Protein AF-A0A7S1S0B8-F1 (afdb_monomer_lite)

pLDDT: mean 85.52, std 8.09, range [56.06, 95.12]

Foldseek 3Di:
DVVVVVVVVVVVVVVVVVVVVVLVVVLLVVLVVLLVVLVVLLVQLVVLLVVLCVLCVCVLVPPVPADPVSLVVSLVVSVVSLVSNVVSLVVSVVSLVVVLVVLVVRPDVSSVVSNVSSVVSVVSSVVSVVSSVVSVVSSD

Secondary structure (DSSP, 8-state):
-HHHHHHHHHHHHHHHHHHHHHHHHHHHHHHHHHHHHHHHHHHHHHHHHHHHHHHHHHHHTT-TTS-HHHHHHHHHHHHHHHHHHHHHHHHHHHHHHHHHHHHTT--SHHHHHHHHHHHHHHHHHHHHHHHHHHHHHHT-

Structure (mmCIF, N/CA/C/O backbone):
data_AF-A0A7S1S0B8-F1
#
_entry.id   AF-A0A7S1S0B8-F1
#
loop_
_atom_site.group_PDB
_atom_site.id
_atom_site.type_symbol
_atom_site.label_atom_id
_atom_site.label_alt_id
_atom_site.label_comp_id
_atom_site.label_asym_id
_atom_site.label_entity_id
_atom_site.label_seq_id
_atom_site.pdbx_PDB_ins_code
_atom_site.Cartn_x
_atom_site.Cartn_y
_atom_site.Cartn_z
_atom_site.occupancy
_atom_site.B_iso_or_equiv
_atom_site.auth_seq_id
_atom_site.auth_comp_id
_atom_site.auth_asym_id
_atom_site.auth_atom_id
_atom_site.pdbx_PDB_model_num
ATOM 1 N N . LEU A 1 1 ? -30.968 0.693 51.560 1.00 59.69 1 LEU A N 1
ATOM 2 C CA . LEU A 1 1 ? -29.626 0.926 50.982 1.00 59.69 1 LEU A CA 1
ATOM 3 C C . LEU A 1 1 ? -29.359 -0.005 49.792 1.00 59.69 1 LEU A C 1
ATOM 5 O O . LEU A 1 1 ? -29.154 0.524 48.711 1.00 59.69 1 LEU A O 1
ATOM 9 N N . GLY A 1 2 ? -29.554 -1.328 49.904 1.00 72.38 2 GLY A N 1
ATOM 10 C CA . GLY A 1 2 ? -29.311 -2.282 48.797 1.00 72.38 2 GLY A CA 1
ATOM 11 C C . GLY A 1 2 ? -29.986 -1.985 47.441 1.00 72.38 2 GLY A C 1
ATOM 12 O O . GLY A 1 2 ? -29.314 -1.986 46.421 1.00 72.38 2 GLY A O 1
ATOM 13 N N . LYS A 1 3 ? -31.275 -1.602 47.397 1.00 76.88 3 LYS A N 1
ATOM 14 C CA . LYS A 1 3 ? -31.950 -1.246 46.120 1.00 76.88 3 LYS A CA 1
ATOM 15 C C . LYS A 1 3 ? -31.317 -0.050 45.389 1.00 76.88 3 LYS A C 1
ATOM 17 O O . LYS A 1 3 ? -31.392 0.034 44.166 1.00 76.88 3 LYS A O 1
ATOM 22 N N . VAL A 1 4 ? -30.735 0.891 46.133 1.00 79.06 4 VAL A N 1
ATOM 23 C CA . VAL A 1 4 ? -30.062 2.067 45.561 1.00 79.06 4 VAL A CA 1
ATOM 24 C C . VAL A 1 4 ? -28.682 1.668 45.041 1.00 79.06 4 VAL A C 1
ATOM 26 O O . VAL A 1 4 ? -28.320 2.068 43.941 1.00 79.06 4 VAL A O 1
ATOM 29 N N . GLU A 1 5 ? -27.956 0.815 45.765 1.00 82.25 5 GLU A N 1
ATOM 30 C CA . GLU A 1 5 ? -26.671 0.252 45.326 1.00 82.25 5 GLU A CA 1
ATOM 31 C C . GLU A 1 5 ? -26.820 -0.629 44.075 1.00 82.25 5 GLU A C 1
ATOM 33 O O . GLU A 1 5 ? -26.011 -0.523 43.154 1.00 82.25 5 GLU A O 1
ATOM 38 N N . ASP A 1 6 ? -27.884 -1.430 43.984 1.00 82.88 6 ASP A N 1
ATOM 39 C CA . ASP A 1 6 ? -28.202 -2.231 42.795 1.00 82.88 6 ASP A CA 1
ATOM 40 C C . ASP A 1 6 ? -28.563 -1.350 41.591 1.00 82.88 6 ASP A C 1
ATOM 42 O O . ASP A 1 6 ? -28.118 -1.599 40.467 1.00 82.88 6 ASP A O 1
ATOM 46 N N . SER A 1 7 ? -29.317 -0.271 41.822 1.00 78.88 7 SER A N 1
ATOM 47 C CA . SER A 1 7 ? -29.644 0.713 40.785 1.00 78.88 7 SER A CA 1
ATOM 48 C C . SER A 1 7 ? -28.394 1.448 40.284 1.00 78.88 7 SER A C 1
ATOM 50 O O . SER A 1 7 ? -28.184 1.554 39.072 1.00 78.88 7 SER A O 1
ATOM 52 N N . ILE A 1 8 ? -27.506 1.867 41.194 1.00 86.62 8 ILE A N 1
ATOM 53 C CA . ILE A 1 8 ? -26.213 2.491 40.868 1.00 86.62 8 ILE A CA 1
ATOM 54 C C . ILE A 1 8 ? -25.335 1.521 40.071 1.00 86.62 8 ILE A C 1
ATOM 56 O O . ILE A 1 8 ? -24.836 1.888 39.008 1.00 86.62 8 ILE A O 1
ATOM 60 N N . ARG A 1 9 ? -25.220 0.261 40.509 1.00 89.38 9 ARG A N 1
ATOM 61 C CA . ARG A 1 9 ? -24.441 -0.781 39.824 1.00 89.38 9 ARG A CA 1
ATOM 62 C C . ARG A 1 9 ? -24.977 -1.072 38.422 1.00 89.38 9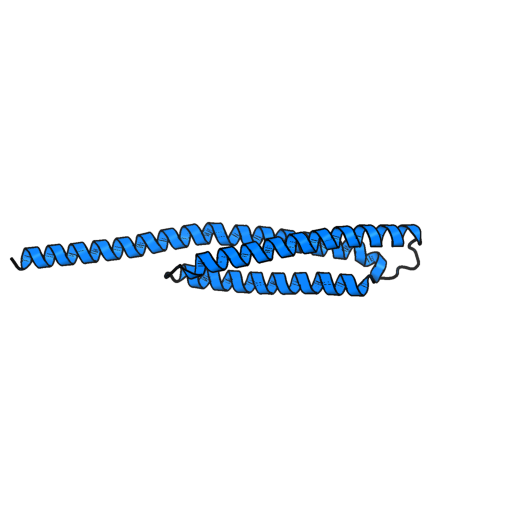 ARG A C 1
ATOM 64 O O . ARG A 1 9 ? -24.201 -1.180 37.475 1.00 89.38 9 ARG A O 1
ATOM 71 N N . SER A 1 10 ? -26.299 -1.175 38.269 1.00 86.88 10 SER A N 1
ATOM 72 C CA . SER A 1 10 ? -26.931 -1.385 36.960 1.00 86.88 10 SER A CA 1
ATOM 73 C C . SER A 1 10 ? -26.710 -0.198 36.016 1.00 86.88 10 SER A C 1
ATOM 75 O O . SER A 1 10 ? -26.473 -0.389 34.823 1.00 86.88 10 SER A O 1
ATOM 77 N N . SER A 1 11 ? -26.713 1.023 36.556 1.00 85.56 11 SER A N 1
ATOM 78 C CA . SER A 1 11 ? -26.455 2.248 35.800 1.00 85.56 11 SER A CA 1
ATOM 79 C C . SER A 1 11 ? -24.987 2.357 35.387 1.00 85.56 11 SER A C 1
ATOM 81 O O . SER A 1 11 ? -24.706 2.712 34.247 1.00 85.56 11 SER A O 1
ATOM 83 N N . GLN A 1 12 ? -24.048 1.982 36.261 1.00 89.31 12 GLN A N 1
ATOM 84 C CA . GLN A 1 12 ? -22.620 1.898 35.934 1.00 89.31 12 GLN A CA 1
ATOM 85 C C . GLN A 1 12 ? -22.342 0.877 34.838 1.00 89.31 12 GLN A C 1
ATOM 87 O O . GLN A 1 12 ? -21.680 1.212 33.862 1.00 89.31 12 GLN A O 1
ATOM 92 N N . LYS A 1 13 ? -22.933 -0.319 34.931 1.00 90.62 13 LYS A N 1
ATOM 93 C CA . LYS A 1 13 ? -22.801 -1.331 33.880 1.00 90.62 13 LYS A CA 1
ATOM 94 C C . LYS A 1 13 ? -23.310 -0.815 32.531 1.00 90.62 13 LYS A C 1
ATOM 96 O O . LYS A 1 13 ? -22.617 -0.933 31.531 1.00 90.62 13 LYS A O 1
ATOM 101 N N . ARG A 1 14 ? -24.476 -0.157 32.514 1.00 89.31 14 ARG A N 1
ATOM 102 C CA . ARG A 1 14 ? -25.012 0.479 31.299 1.00 89.31 14 ARG A CA 1
ATOM 103 C C . ARG A 1 14 ? -24.088 1.565 30.747 1.00 89.31 14 ARG A C 1
ATOM 105 O O . ARG A 1 14 ? -23.946 1.671 29.535 1.00 89.31 14 ARG A O 1
ATOM 112 N N . LEU A 1 15 ? -23.470 2.375 31.607 1.00 90.62 15 LEU A N 1
ATOM 113 C CA . LEU A 1 15 ? -22.509 3.395 31.176 1.00 90.62 15 LEU A CA 1
ATOM 114 C C . LEU A 1 15 ? -21.249 2.774 30.567 1.00 90.62 15 LEU A C 1
ATOM 116 O O . LEU A 1 15 ? -20.753 3.289 29.565 1.00 90.62 15 LEU A O 1
ATOM 120 N N . ASP A 1 16 ? -20.750 1.682 31.137 1.00 89.50 16 ASP A N 1
ATOM 121 C CA . ASP A 1 16 ? -19.591 0.967 30.602 1.00 89.50 16 ASP A CA 1
ATOM 122 C C . ASP A 1 16 ? -19.915 0.300 29.257 1.00 89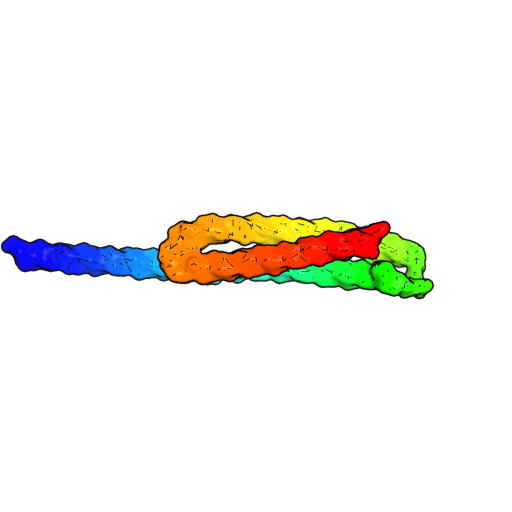.50 16 ASP A C 1
ATOM 124 O O . ASP A 1 16 ? -19.136 0.432 28.312 1.00 89.50 16 ASP A O 1
ATOM 128 N N . ASP A 1 17 ? -21.102 -0.297 29.122 1.00 88.19 17 ASP A N 1
ATOM 129 C CA . ASP A 1 17 ? -21.588 -0.862 27.859 1.00 88.19 17 ASP A CA 1
ATOM 130 C C . ASP A 1 17 ? -21.711 0.228 26.774 1.00 88.19 17 ASP A C 1
ATOM 132 O O . ASP A 1 17 ? -21.222 0.065 25.656 1.00 88.19 17 ASP A O 1
ATOM 136 N N . ILE A 1 18 ? -22.292 1.389 27.105 1.00 88.31 18 ILE A N 1
ATOM 137 C CA . ILE A 1 18 ? -22.410 2.524 26.171 1.00 88.31 18 ILE A CA 1
ATOM 138 C C . ILE A 1 18 ? -21.028 3.047 25.762 1.00 88.31 18 ILE A C 1
ATOM 140 O O . ILE A 1 18 ? -20.813 3.365 24.592 1.00 88.31 18 ILE A O 1
ATOM 144 N N . ARG A 1 19 ? -20.074 3.134 26.695 1.00 87.19 19 ARG A N 1
ATOM 145 C CA . ARG A 1 19 ? -18.696 3.549 26.387 1.00 87.19 19 ARG A CA 1
ATOM 146 C C . ARG A 1 19 ? -18.005 2.563 25.453 1.00 87.19 19 ARG A C 1
ATOM 148 O O . ARG A 1 19 ? -17.318 3.006 24.535 1.00 87.19 19 ARG A O 1
ATOM 155 N N . ALA A 1 20 ? -18.197 1.263 25.665 1.00 85.00 20 ALA A N 1
ATOM 156 C CA . ALA A 1 20 ? -17.646 0.226 24.800 1.00 85.00 20 ALA A CA 1
ATOM 157 C C . ALA A 1 20 ? -18.211 0.328 23.375 1.00 85.00 20 ALA A C 1
ATOM 159 O O . ALA A 1 20 ? -17.439 0.383 22.419 1.00 85.00 20 ALA A O 1
ATOM 160 N N . VAL A 1 21 ? -19.535 0.466 23.238 1.00 86.50 21 VAL A N 1
ATOM 161 C CA . VAL A 1 21 ? -20.195 0.636 21.933 1.00 86.50 21 VAL A CA 1
ATOM 162 C C . VAL A 1 21 ? -19.744 1.924 21.244 1.00 86.50 21 VAL A C 1
ATOM 164 O O . VAL A 1 21 ? -19.427 1.914 20.058 1.00 86.50 21 VAL A O 1
ATOM 167 N N . ASN A 1 22 ? -19.666 3.042 21.969 1.00 86.25 22 ASN A N 1
ATOM 168 C CA . ASN A 1 22 ? -19.238 4.313 21.383 1.00 86.25 22 ASN A CA 1
ATOM 169 C C . ASN A 1 22 ? -17.784 4.245 20.886 1.00 86.25 22 ASN A C 1
ATOM 171 O O . ASN A 1 22 ? -17.472 4.724 19.797 1.00 86.25 22 ASN A O 1
ATOM 175 N N . ARG A 1 23 ? -16.904 3.578 21.645 1.00 86.06 23 ARG A N 1
ATOM 176 C CA . ARG A 1 23 ? -15.528 3.321 21.215 1.00 86.06 23 ARG A CA 1
ATOM 177 C C . ARG A 1 23 ? -15.486 2.469 19.947 1.00 86.06 23 ARG A C 1
ATOM 179 O O . ARG A 1 23 ? -14.761 2.813 19.023 1.00 86.06 23 ARG A O 1
ATOM 186 N N . GLU A 1 24 ? -16.280 1.406 19.865 1.00 85.69 24 GLU A N 1
ATOM 187 C CA . GLU A 1 24 ? -16.357 0.569 18.663 1.00 85.69 24 GLU A CA 1
ATOM 188 C C . GLU A 1 24 ? -16.840 1.358 17.435 1.00 85.69 24 GLU A C 1
ATOM 190 O O . GLU A 1 24 ? -16.261 1.236 16.354 1.00 85.69 24 GLU A O 1
ATOM 195 N N . VAL A 1 25 ? -17.860 2.207 17.594 1.00 87.50 25 VAL A N 1
ATOM 196 C CA . VAL A 1 25 ? -18.372 3.062 16.512 1.00 87.50 25 VAL A CA 1
ATOM 197 C C . VAL A 1 25 ? -17.302 4.043 16.035 1.00 87.50 25 VAL A C 1
ATOM 199 O O . VAL A 1 25 ? -17.105 4.179 14.827 1.00 87.50 25 VAL A O 1
ATOM 202 N N . GLN A 1 26 ? -16.572 4.677 16.957 1.00 86.31 26 GLN A N 1
ATOM 203 C CA . GLN A 1 26 ? -15.451 5.556 16.614 1.00 86.31 26 GLN A CA 1
ATOM 204 C C . GLN A 1 26 ? -14.347 4.800 15.869 1.00 86.31 26 GLN A C 1
ATOM 206 O O . GLN A 1 26 ? -13.918 5.235 14.803 1.00 86.31 26 GLN A O 1
ATOM 211 N N . GLU A 1 27 ? -13.922 3.643 16.384 1.00 86.81 27 GLU A N 1
ATOM 212 C CA . GLU A 1 27 ? -12.897 2.805 15.750 1.00 86.81 27 GLU A CA 1
ATOM 213 C C . GLU A 1 27 ? -13.331 2.368 14.340 1.00 86.81 27 GLU A C 1
ATOM 215 O O . GLU A 1 27 ? -12.528 2.393 13.403 1.00 86.81 27 GLU A O 1
ATOM 220 N N . ARG A 1 28 ? -14.614 2.041 14.148 1.00 86.12 28 ARG A N 1
ATOM 221 C CA . ARG A 1 28 ? -15.183 1.687 12.841 1.00 86.12 28 ARG A CA 1
ATOM 222 C C . ARG A 1 28 ? -15.217 2.864 11.877 1.00 86.12 28 ARG A C 1
ATOM 224 O O . ARG A 1 28 ? -14.848 2.697 10.715 1.00 86.12 28 ARG A O 1
ATOM 231 N N . GLN A 1 29 ? -15.650 4.033 12.339 1.00 87.00 29 GLN A N 1
ATOM 232 C CA . GLN A 1 29 ? -15.703 5.235 11.513 1.00 87.00 29 GLN A CA 1
ATOM 233 C C . GLN A 1 29 ? -14.304 5.633 11.044 1.00 87.00 29 GLN A C 1
ATOM 235 O O . GLN A 1 29 ? -14.113 5.905 9.859 1.00 87.00 29 GLN A O 1
ATOM 240 N N . THR A 1 30 ? -13.317 5.571 11.938 1.00 85.12 30 THR A N 1
ATOM 241 C CA . THR A 1 30 ? -11.918 5.789 11.579 1.00 85.12 30 THR A CA 1
ATOM 242 C C . THR A 1 30 ? -11.448 4.736 10.577 1.00 85.12 30 THR A C 1
ATOM 244 O O . THR A 1 30 ? -10.992 5.091 9.499 1.00 85.12 30 THR A O 1
ATOM 247 N N . CYS A 1 31 ? -11.645 3.436 10.827 1.00 84.69 31 CYS A N 1
ATOM 248 C CA . CYS A 1 31 ? -11.256 2.393 9.863 1.00 84.69 31 CYS A CA 1
ATOM 249 C C . CYS A 1 31 ? -11.869 2.595 8.465 1.00 84.69 31 CYS A C 1
ATOM 251 O O . CYS A 1 31 ? -11.211 2.315 7.461 1.00 84.69 31 CYS A O 1
ATOM 253 N N . SER A 1 32 ? -13.103 3.103 8.394 1.00 84.81 32 SER A N 1
ATOM 254 C CA . SER A 1 32 ? -13.789 3.392 7.133 1.00 84.81 32 SER A CA 1
ATOM 255 C C . SER A 1 32 ? -13.138 4.516 6.324 1.00 84.81 32 SER A C 1
ATOM 257 O O . SER A 1 32 ? -13.308 4.528 5.108 1.00 84.81 32 SER A O 1
ATOM 259 N N . SER A 1 33 ? -12.413 5.445 6.953 1.00 86.25 33 SER A N 1
ATOM 260 C CA . SER A 1 33 ? -11.688 6.512 6.252 1.00 86.25 33 SER A CA 1
ATOM 261 C C . SER A 1 33 ? -10.226 6.153 5.970 1.00 86.25 33 SER A C 1
ATOM 263 O O . SER A 1 33 ? -9.693 6.563 4.942 1.00 86.25 33 SER A O 1
ATOM 265 N N . LEU A 1 34 ? -9.581 5.344 6.823 1.00 87.62 34 LEU A N 1
ATOM 266 C CA . LEU A 1 34 ? -8.166 4.985 6.642 1.00 87.62 34 LEU A CA 1
ATOM 267 C C . LEU A 1 34 ? -7.931 4.039 5.457 1.00 87.62 34 LEU A C 1
ATOM 269 O O . LEU A 1 34 ? -6.937 4.183 4.746 1.00 87.62 34 LEU A O 1
ATOM 273 N N . LEU A 1 35 ? -8.800 3.041 5.265 1.00 88.25 35 LEU A N 1
ATOM 274 C CA . LEU A 1 35 ? -8.591 2.002 4.249 1.00 88.25 35 LEU A CA 1
ATOM 275 C C . LEU A 1 35 ? -8.701 2.515 2.800 1.00 88.25 35 LEU A C 1
ATOM 277 O O . LEU A 1 35 ? -7.859 2.111 1.994 1.00 88.25 35 LEU A O 1
ATOM 281 N N . PRO A 1 36 ? -9.667 3.389 2.444 1.00 90.88 36 PRO A N 1
ATOM 282 C CA . PRO A 1 36 ? -9.730 3.983 1.109 1.00 90.88 36 PRO A CA 1
ATOM 283 C C . PRO A 1 36 ? -8.496 4.820 0.769 1.00 90.88 36 PRO A C 1
ATOM 285 O O . PRO A 1 36 ? -7.960 4.678 -0.323 1.00 90.88 36 PRO A O 1
ATOM 288 N N . GLU A 1 37 ? -7.988 5.614 1.718 1.00 90.31 37 GLU A N 1
ATOM 289 C CA . GLU A 1 37 ? -6.799 6.453 1.505 1.00 90.31 37 GLU A CA 1
ATOM 290 C C . GLU A 1 37 ? -5.578 5.607 1.109 1.00 90.31 37 GLU A C 1
ATOM 292 O O . GLU A 1 37 ? -4.848 5.937 0.174 1.00 90.31 37 GLU A O 1
ATOM 297 N N . VAL A 1 38 ? -5.371 4.473 1.787 1.00 91.06 38 VAL A N 1
ATOM 298 C CA . VAL A 1 38 ? -4.290 3.538 1.446 1.00 91.06 38 VAL A CA 1
ATOM 299 C C . VAL A 1 38 ? -4.521 2.905 0.073 1.00 91.06 38 VAL A C 1
ATOM 301 O O . VAL A 1 38 ? -3.577 2.798 -0.710 1.00 91.06 38 VAL A O 1
ATOM 304 N N . GLY A 1 39 ? -5.766 2.534 -0.235 1.00 89.56 39 GLY A N 1
ATOM 305 C CA . GLY A 1 39 ? -6.147 2.001 -1.543 1.00 89.56 39 GLY A CA 1
ATOM 306 C C . GLY A 1 39 ? -5.856 2.977 -2.685 1.00 89.56 39 GLY A C 1
ATOM 307 O O . GLY A 1 39 ? -5.296 2.577 -3.701 1.00 89.56 39 GLY A O 1
ATOM 308 N N . GLU A 1 40 ? -6.138 4.268 -2.505 1.00 92.31 40 GLU A N 1
ATOM 309 C CA . GLU A 1 40 ? -5.819 5.313 -3.486 1.00 92.31 40 GLU A CA 1
ATOM 310 C C . GLU A 1 40 ? -4.309 5.455 -3.710 1.00 92.31 40 GLU A C 1
ATOM 312 O O . GLU A 1 40 ? -3.853 5.566 -4.851 1.00 92.31 40 GLU A O 1
ATOM 317 N N . LYS A 1 41 ? -3.504 5.413 -2.637 1.00 90.75 41 LYS A N 1
ATOM 318 C CA . LYS A 1 41 ? -2.038 5.450 -2.767 1.00 90.75 41 LYS A CA 1
ATOM 319 C C . LYS A 1 41 ? -1.507 4.218 -3.489 1.00 90.75 41 LYS A C 1
ATOM 321 O O . LYS A 1 41 ? -0.621 4.358 -4.328 1.00 90.75 41 LYS A O 1
ATOM 326 N N . LEU A 1 42 ? -2.052 3.038 -3.202 1.00 91.75 42 LEU A N 1
ATOM 327 C CA . LEU A 1 42 ? -1.663 1.803 -3.877 1.00 91.75 42 LEU A CA 1
ATOM 328 C C . LEU A 1 42 ? -2.078 1.814 -5.354 1.00 91.75 42 LEU A C 1
ATOM 330 O O . LEU A 1 42 ? -1.298 1.433 -6.222 1.00 91.75 42 LEU A O 1
ATOM 334 N N . HIS A 1 43 ? -3.259 2.350 -5.663 1.00 91.62 43 HIS A N 1
ATOM 335 C CA . HIS A 1 43 ? -3.704 2.551 -7.036 1.00 91.62 43 HIS A CA 1
ATOM 336 C C . HIS A 1 43 ? -2.769 3.490 -7.811 1.00 91.62 43 HIS A C 1
ATOM 338 O O . HIS A 1 43 ? -2.397 3.185 -8.943 1.00 91.62 43 HIS A O 1
ATOM 344 N N . ALA A 1 44 ? -2.317 4.584 -7.191 1.00 90.69 44 ALA A N 1
ATOM 345 C CA . ALA A 1 44 ? -1.328 5.478 -7.792 1.00 90.69 44 ALA A CA 1
ATOM 346 C C . ALA A 1 44 ? 0.018 4.775 -8.053 1.00 90.69 44 ALA A C 1
ATOM 348 O O . ALA A 1 44 ? 0.651 5.028 -9.079 1.00 90.69 44 ALA A O 1
ATOM 349 N N . VAL A 1 45 ? 0.442 3.866 -7.165 1.00 92.31 45 VAL A N 1
ATOM 350 C CA . VAL A 1 45 ? 1.620 3.016 -7.401 1.00 92.31 45 VAL A CA 1
ATOM 351 C C . VAL A 1 45 ? 1.391 2.121 -8.615 1.00 92.31 45 VAL A C 1
ATOM 353 O O . VAL A 1 45 ? 2.213 2.134 -9.524 1.00 92.31 45 VAL A O 1
ATOM 356 N N . HIS A 1 46 ? 0.271 1.399 -8.684 1.00 91.50 46 HIS A N 1
ATOM 357 C CA . HIS A 1 46 ? -0.034 0.526 -9.821 1.00 91.50 46 HIS A CA 1
ATOM 358 C C . HIS A 1 46 ? -0.088 1.287 -11.150 1.00 91.50 46 HIS A C 1
ATOM 360 O O . HIS A 1 46 ? 0.473 0.816 -12.136 1.00 91.50 46 HIS A O 1
ATOM 366 N N . GLN A 1 47 ? -0.683 2.483 -11.182 1.00 91.69 47 GLN A N 1
ATOM 367 C CA . GLN A 1 47 ? -0.658 3.327 -12.379 1.00 91.69 47 GLN A CA 1
ATOM 368 C C . GLN A 1 47 ? 0.772 3.700 -12.786 1.00 91.69 47 GLN A C 1
ATOM 370 O O . GLN A 1 47 ? 1.119 3.579 -13.957 1.00 91.69 47 GLN A O 1
ATOM 375 N N . ALA A 1 48 ? 1.619 4.109 -11.836 1.00 89.31 48 ALA A N 1
ATOM 376 C CA . ALA A 1 48 ? 3.006 4.460 -12.131 1.00 89.31 48 ALA A CA 1
ATOM 377 C C . ALA A 1 48 ? 3.821 3.255 -12.636 1.00 89.31 48 ALA A C 1
ATOM 379 O O . ALA A 1 48 ? 4.615 3.405 -13.563 1.00 89.31 48 ALA A O 1
ATOM 380 N N . VAL A 1 49 ? 3.603 2.063 -12.068 1.00 89.88 49 VAL A N 1
ATOM 381 C CA . VAL A 1 49 ? 4.254 0.820 -12.515 1.00 89.88 49 VAL A CA 1
ATOM 382 C C . VAL A 1 49 ? 3.795 0.420 -13.915 1.00 89.88 49 VAL A C 1
ATOM 384 O O . VAL A 1 49 ? 4.634 0.086 -14.745 1.00 89.88 49 VAL A O 1
ATOM 387 N N . ASN A 1 50 ? 2.497 0.501 -14.207 1.00 89.56 50 ASN A N 1
ATOM 388 C CA . ASN A 1 50 ? 1.970 0.194 -15.539 1.00 89.56 50 ASN A CA 1
ATOM 389 C C . ASN A 1 50 ? 2.481 1.188 -16.592 1.00 89.56 50 ASN A C 1
ATOM 391 O O . ASN A 1 50 ? 2.840 0.789 -17.695 1.00 89.56 50 ASN A O 1
ATOM 395 N N . SER A 1 51 ? 2.565 2.479 -16.256 1.00 88.00 51 SER A N 1
ATOM 396 C CA . SER A 1 51 ? 3.161 3.482 -17.146 1.00 88.00 51 SER A CA 1
ATOM 397 C C . SER A 1 51 ? 4.638 3.197 -17.415 1.00 88.00 51 SER A C 1
ATOM 399 O O . SER A 1 51 ? 5.072 3.289 -18.559 1.00 88.00 51 SER A O 1
ATOM 401 N N . LEU A 1 52 ? 5.401 2.810 -16.387 1.00 87.31 52 LEU A N 1
ATOM 402 C CA . LEU A 1 52 ? 6.800 2.409 -16.540 1.00 87.31 52 LEU A CA 1
ATOM 403 C C . LEU A 1 52 ? 6.940 1.184 -17.455 1.00 87.31 52 LEU A C 1
ATOM 405 O O . LEU A 1 52 ? 7.783 1.181 -18.345 1.00 87.31 52 LEU A O 1
ATOM 409 N N . GLU A 1 53 ? 6.101 0.168 -17.261 1.00 86.94 53 GLU A N 1
ATOM 410 C CA . GLU A 1 53 ? 6.083 -1.036 -18.093 1.00 86.94 53 GLU A CA 1
ATOM 411 C C . GLU A 1 53 ? 5.758 -0.710 -19.552 1.00 86.94 53 GLU A C 1
ATOM 413 O O . GLU A 1 53 ? 6.460 -1.185 -20.433 1.00 86.94 53 GLU A O 1
ATOM 418 N N . ASN A 1 54 ? 4.779 0.158 -19.819 1.00 85.88 54 ASN A N 1
ATOM 419 C CA . ASN A 1 54 ? 4.426 0.569 -21.181 1.00 85.88 54 ASN A CA 1
ATOM 420 C C . ASN A 1 54 ? 5.551 1.344 -21.887 1.00 85.88 54 ASN A C 1
ATOM 422 O O . ASN A 1 54 ? 5.728 1.186 -23.091 1.00 85.88 54 ASN A O 1
ATOM 426 N N . ILE A 1 55 ? 6.306 2.171 -21.155 1.00 84.62 55 ILE A N 1
ATOM 427 C CA . ILE A 1 55 ? 7.439 2.930 -21.712 1.00 84.62 55 ILE A CA 1
ATOM 428 C C . ILE A 1 55 ? 8.625 2.006 -21.999 1.00 84.62 55 ILE A C 1
ATOM 430 O O . ILE A 1 55 ? 9.298 2.164 -23.014 1.00 84.62 55 ILE A O 1
ATOM 434 N N . LEU A 1 56 ? 8.888 1.046 -21.109 1.00 81.06 56 LEU A N 1
ATOM 435 C CA . LEU A 1 56 ? 10.029 0.141 -21.229 1.00 81.06 56 LEU A CA 1
ATOM 436 C C . LEU A 1 56 ? 9.738 -1.098 -22.086 1.00 81.06 56 LEU A C 1
ATOM 438 O O . LEU A 1 56 ? 10.684 -1.709 -22.569 1.00 81.06 56 LEU A O 1
ATOM 442 N N . SER A 1 57 ? 8.473 -1.465 -22.317 1.00 82.31 57 SER A N 1
ATOM 443 C CA . SER A 1 57 ? 8.098 -2.637 -23.127 1.00 82.31 57 SER A CA 1
ATOM 444 C C . SER A 1 57 ? 8.745 -2.633 -24.520 1.00 82.31 57 SER A C 1
ATOM 446 O O . SER A 1 57 ? 9.369 -3.635 -24.862 1.00 82.31 57 SER A O 1
ATOM 448 N N . PRO A 1 58 ? 8.703 -1.524 -25.293 1.00 78.00 58 PRO A N 1
ATOM 449 C CA . PRO A 1 58 ? 9.348 -1.452 -26.607 1.00 78.00 58 PRO A CA 1
ATOM 450 C C . PRO A 1 58 ? 10.872 -1.612 -26.546 1.00 78.00 58 PRO A C 1
ATOM 452 O O . PRO A 1 58 ? 11.465 -2.221 -27.430 1.00 78.00 58 PRO A O 1
ATOM 455 N N . VAL A 1 59 ? 11.504 -1.105 -25.481 1.00 76.00 59 VAL A N 1
ATOM 456 C CA . VAL A 1 59 ? 12.958 -1.197 -25.270 1.00 76.00 59 VAL A CA 1
ATOM 457 C C . VAL A 1 59 ? 13.362 -2.628 -24.900 1.00 76.00 59 VAL A C 1
ATOM 459 O O . VAL A 1 59 ? 14.312 -3.173 -25.456 1.00 76.00 59 VAL A O 1
ATOM 462 N N . ILE A 1 60 ? 12.613 -3.267 -23.996 1.00 74.56 60 ILE A N 1
ATOM 463 C CA . ILE A 1 60 ? 12.872 -4.634 -23.519 1.00 74.56 60 ILE A CA 1
ATOM 464 C C . ILE A 1 60 ? 12.587 -5.667 -24.614 1.00 74.56 60 ILE A C 1
ATOM 466 O O . ILE A 1 60 ? 13.311 -6.653 -24.731 1.00 74.56 60 ILE A O 1
ATOM 470 N N . MET A 1 61 ? 11.546 -5.460 -25.423 1.00 74.38 61 MET A N 1
ATOM 471 C CA . MET A 1 61 ? 11.183 -6.388 -26.495 1.00 74.38 61 MET A CA 1
ATOM 472 C C . MET A 1 61 ? 12.104 -6.313 -27.717 1.00 74.38 61 MET A C 1
ATOM 474 O O . MET A 1 61 ? 11.919 -7.128 -28.616 1.00 74.38 61 MET A O 1
ATOM 478 N N . SER A 1 62 ? 13.101 -5.412 -27.723 1.00 62.50 62 SER A N 1
ATOM 479 C CA . SER A 1 62 ? 14.100 -5.269 -28.795 1.00 62.50 62 SER A CA 1
ATOM 480 C C . SER A 1 62 ? 13.460 -5.385 -30.178 1.00 62.50 62 SER A C 1
ATOM 482 O O . SER A 1 62 ? 13.842 -6.230 -30.985 1.00 62.50 62 SER A O 1
ATOM 484 N N . ASP A 1 63 ? 12.426 -4.580 -30.428 1.00 57.47 63 ASP A N 1
ATOM 485 C CA . ASP A 1 63 ? 11.912 -4.462 -31.783 1.00 57.47 63 ASP A CA 1
ATOM 486 C C . ASP A 1 63 ? 13.003 -3.747 -32.597 1.00 57.47 63 ASP A C 1
ATOM 488 O O . ASP A 1 63 ? 13.233 -2.549 -32.421 1.00 57.47 63 ASP A O 1
ATOM 492 N N . ASP A 1 64 ? 13.718 -4.492 -33.449 1.00 56.06 64 ASP A N 1
ATOM 493 C CA . ASP A 1 64 ? 14.811 -4.024 -34.328 1.00 56.06 64 ASP A CA 1
ATOM 494 C C . ASP A 1 64 ? 14.380 -2.875 -35.279 1.00 56.06 64 ASP A C 1
ATOM 496 O O . ASP A 1 64 ? 15.163 -2.391 -36.097 1.00 56.06 64 ASP A O 1
ATOM 500 N N . SER A 1 65 ? 13.121 -2.438 -35.193 1.00 56.16 65 SER A N 1
ATOM 501 C CA . SER A 1 65 ? 12.519 -1.333 -35.932 1.00 56.16 65 SER A CA 1
ATOM 502 C C . SER A 1 65 ? 12.674 0.043 -35.264 1.00 56.16 65 SER A C 1
ATOM 504 O O . SER A 1 65 ? 12.434 1.054 -35.928 1.00 56.16 65 SER A O 1
ATOM 506 N N . VAL A 1 66 ? 13.083 0.114 -33.989 1.00 60.38 66 VAL A N 1
ATOM 507 C CA . VAL A 1 66 ? 13.126 1.372 -33.221 1.00 60.38 66 VAL A CA 1
ATOM 508 C C . VAL A 1 66 ? 14.476 2.075 -33.391 1.00 60.38 66 VAL A C 1
ATOM 510 O O . VAL A 1 66 ? 15.541 1.499 -33.160 1.00 60.38 66 VAL A O 1
ATOM 513 N N . SER A 1 67 ? 14.446 3.347 -33.796 1.00 70.94 67 SER A N 1
ATOM 514 C CA . SER A 1 67 ? 15.660 4.144 -34.009 1.00 70.94 67 SER A CA 1
ATOM 515 C C . SER A 1 67 ? 16.460 4.312 -32.711 1.00 70.94 67 SER A C 1
ATOM 517 O O . SER A 1 67 ? 15.897 4.418 -31.622 1.00 70.94 67 SER A O 1
ATOM 519 N N . LEU A 1 68 ? 17.789 4.427 -32.813 1.00 71.62 68 LEU A N 1
ATOM 520 C CA . LEU A 1 68 ? 18.676 4.659 -31.665 1.00 71.62 68 LEU A CA 1
ATOM 521 C C . LEU A 1 68 ? 18.255 5.896 -30.840 1.00 71.62 68 LEU A C 1
ATOM 523 O O . LEU A 1 68 ? 18.342 5.882 -29.612 1.00 71.62 68 LEU A O 1
ATOM 527 N N . ASP A 1 69 ? 17.747 6.939 -31.504 1.00 76.50 69 ASP A N 1
ATOM 528 C CA . ASP A 1 69 ? 17.225 8.148 -30.850 1.00 76.50 69 ASP A CA 1
ATOM 529 C C . ASP A 1 69 ? 15.928 7.889 -30.066 1.00 76.50 69 ASP A C 1
ATOM 531 O O . ASP A 1 69 ? 15.726 8.446 -28.983 1.00 76.50 69 ASP A O 1
ATOM 535 N N . GLU A 1 70 ? 15.056 7.017 -30.572 1.00 73.62 70 GLU A N 1
ATOM 536 C CA . GLU A 1 70 ? 13.801 6.645 -29.912 1.00 73.62 70 GLU A CA 1
ATOM 537 C C . GLU A 1 70 ? 14.067 5.762 -28.691 1.00 73.62 70 GLU A C 1
ATOM 539 O O . GLU A 1 70 ? 13.483 5.990 -27.631 1.00 73.62 70 GLU A O 1
ATOM 544 N N . THR A 1 71 ? 15.032 4.845 -28.785 1.00 74.12 71 THR A N 1
ATOM 545 C CA . THR A 1 71 ? 15.499 4.030 -27.656 1.00 74.12 71 THR A CA 1
ATOM 546 C C . THR A 1 71 ? 16.099 4.896 -26.548 1.00 74.12 71 THR A C 1
ATOM 548 O O . THR A 1 71 ? 15.745 4.746 -25.378 1.00 74.12 71 THR A O 1
ATOM 551 N N . LEU A 1 72 ? 16.953 5.869 -26.889 1.00 78.69 72 LEU A N 1
ATOM 552 C CA . LEU A 1 72 ? 17.524 6.801 -25.907 1.00 78.69 72 LEU A CA 1
ATOM 553 C C . LEU A 1 72 ? 16.458 7.696 -25.257 1.00 78.69 72 LEU A C 1
ATOM 555 O O . LEU A 1 72 ? 16.548 8.001 -24.063 1.00 78.69 72 LEU A O 1
ATOM 559 N N . SER A 1 73 ? 15.445 8.113 -26.020 1.00 83.12 73 SER A N 1
ATOM 560 C CA . SER A 1 73 ? 14.304 8.873 -25.502 1.00 83.12 73 SER A CA 1
ATOM 561 C C . SER A 1 73 ? 13.449 8.033 -24.545 1.00 83.12 73 SER A C 1
ATOM 563 O O . SER A 1 73 ? 13.117 8.485 -23.446 1.00 83.12 73 SER A O 1
ATOM 565 N N . ALA A 1 74 ? 13.163 6.781 -24.911 1.00 79.44 74 ALA A N 1
ATOM 566 C CA . ALA A 1 74 ? 12.394 5.846 -24.098 1.00 79.44 74 ALA A CA 1
ATOM 567 C C . ALA A 1 74 ? 13.116 5.478 -22.792 1.00 79.44 74 ALA A C 1
ATOM 569 O O . ALA A 1 74 ? 12.479 5.430 -21.742 1.00 79.44 74 ALA A O 1
ATOM 570 N N . ILE A 1 75 ? 14.444 5.311 -22.817 1.00 81.62 75 ILE A N 1
ATOM 571 C CA . ILE A 1 75 ? 15.248 5.087 -21.605 1.00 81.62 75 ILE A CA 1
ATOM 572 C C . ILE A 1 75 ? 15.145 6.289 -20.658 1.00 81.62 75 ILE A C 1
ATOM 574 O O . ILE A 1 75 ? 14.855 6.113 -19.475 1.00 81.62 75 ILE A O 1
ATOM 578 N N . LYS A 1 76 ? 15.304 7.521 -21.165 1.00 85.44 76 LYS A N 1
ATOM 579 C CA . LYS A 1 76 ? 15.156 8.740 -20.345 1.00 85.44 76 LYS A CA 1
ATOM 580 C C . LYS A 1 76 ? 13.753 8.866 -19.748 1.00 85.44 76 LYS A C 1
ATOM 582 O O . LYS A 1 76 ? 13.617 9.126 -18.553 1.00 85.44 76 LYS A O 1
ATOM 587 N N . ALA A 1 77 ? 12.713 8.639 -20.552 1.00 85.50 77 ALA A N 1
ATOM 588 C CA . ALA A 1 77 ? 11.332 8.632 -20.074 1.00 85.50 77 ALA A CA 1
ATOM 589 C C . ALA A 1 77 ? 11.089 7.518 -19.035 1.00 85.50 77 ALA A C 1
ATOM 591 O O . ALA A 1 77 ? 10.389 7.727 -18.042 1.00 85.50 77 ALA A O 1
ATOM 592 N N . GLY A 1 78 ? 11.716 6.353 -19.219 1.00 85.62 78 GLY A N 1
ATOM 593 C CA . GLY A 1 78 ? 11.700 5.238 -18.278 1.00 85.62 78 GLY A CA 1
ATOM 594 C C . GLY A 1 78 ? 12.349 5.589 -16.939 1.00 85.62 78 GLY A C 1
ATOM 595 O O . GLY A 1 78 ? 11.781 5.297 -15.888 1.00 85.62 78 GLY A O 1
ATOM 596 N N . GLU A 1 79 ? 13.489 6.287 -16.938 1.00 86.44 79 GLU A N 1
ATOM 597 C CA . GLU A 1 79 ? 14.131 6.770 -15.708 1.00 86.44 79 GLU A CA 1
ATOM 598 C C . GLU A 1 79 ? 13.242 7.751 -14.928 1.00 86.44 79 GLU A C 1
ATOM 600 O O . GLU A 1 79 ? 13.158 7.685 -13.696 1.00 86.44 79 GLU A O 1
ATOM 605 N N . GLU A 1 80 ? 12.556 8.661 -15.623 1.00 88.69 80 GLU A N 1
ATOM 606 C CA . GLU A 1 80 ? 11.613 9.596 -15.003 1.00 88.69 80 GLU A CA 1
ATOM 607 C C . GLU A 1 80 ? 10.390 8.874 -14.425 1.00 88.69 80 GLU A C 1
ATOM 609 O O . GLU A 1 80 ? 10.034 9.090 -13.259 1.00 88.69 80 GLU A O 1
ATOM 614 N N . ALA A 1 81 ? 9.796 7.955 -15.190 1.00 87.00 81 ALA A N 1
ATOM 615 C CA . ALA A 1 81 ? 8.686 7.122 -14.735 1.00 87.00 81 ALA A CA 1
ATOM 616 C C . ALA A 1 81 ? 9.083 6.252 -13.529 1.00 87.00 81 ALA A C 1
ATOM 618 O O . ALA A 1 81 ? 8.315 6.104 -12.576 1.00 87.00 81 ALA A O 1
ATOM 619 N N . MET A 1 82 ? 10.317 5.752 -13.496 1.00 88.88 82 MET A N 1
ATOM 620 C CA . MET A 1 82 ? 10.852 4.976 -12.380 1.00 88.88 82 MET A CA 1
ATOM 621 C C . MET A 1 82 ? 11.050 5.825 -11.122 1.00 88.88 82 MET A C 1
ATOM 623 O O . MET A 1 82 ? 10.742 5.378 -10.013 1.00 88.88 82 MET A O 1
ATOM 627 N N . LYS A 1 83 ? 11.515 7.075 -11.255 1.00 89.81 83 LYS A N 1
ATOM 628 C CA . LYS A 1 83 ? 11.554 8.027 -10.129 1.00 89.81 83 LYS A CA 1
ATOM 629 C C . LYS A 1 83 ? 10.148 8.294 -9.592 1.00 89.81 83 LYS A C 1
ATOM 631 O O . LYS A 1 83 ?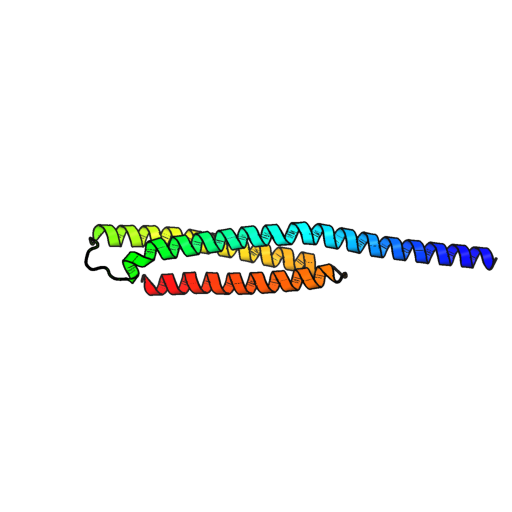 9.955 8.301 -8.372 1.00 89.81 83 LYS A O 1
ATOM 636 N N . ALA A 1 84 ? 9.163 8.461 -10.475 1.00 89.12 84 ALA A N 1
ATOM 637 C CA . ALA A 1 84 ? 7.769 8.651 -10.085 1.00 89.12 84 ALA A CA 1
ATOM 638 C C . ALA A 1 84 ? 7.202 7.423 -9.347 1.00 89.12 84 ALA A C 1
ATOM 640 O O . ALA A 1 84 ? 6.627 7.576 -8.266 1.00 89.12 84 ALA A O 1
ATOM 641 N N . ALA A 1 85 ? 7.441 6.210 -9.857 1.00 90.06 85 ALA A N 1
ATOM 642 C CA . ALA A 1 85 ? 7.017 4.958 -9.228 1.00 90.06 85 ALA A CA 1
ATOM 643 C C . ALA A 1 85 ? 7.659 4.751 -7.844 1.00 90.06 85 ALA A C 1
ATOM 645 O O . ALA A 1 85 ? 6.972 4.385 -6.886 1.00 90.06 85 ALA A O 1
ATOM 646 N N . ASN A 1 86 ? 8.949 5.069 -7.689 1.00 90.81 86 ASN A N 1
ATOM 647 C CA . ASN A 1 86 ? 9.643 5.009 -6.398 1.00 90.81 86 ASN A CA 1
ATOM 648 C C . ASN A 1 86 ? 9.093 6.023 -5.383 1.00 90.81 86 ASN A C 1
ATOM 650 O O . ASN A 1 86 ? 8.921 5.702 -4.200 1.00 90.81 86 ASN A O 1
ATOM 654 N N . LYS A 1 87 ? 8.774 7.243 -5.834 1.00 92.56 87 LYS A N 1
ATOM 655 C CA . LYS A 1 87 ? 8.155 8.277 -4.992 1.00 92.56 87 LYS A CA 1
ATOM 656 C C . LYS A 1 87 ? 6.758 7.857 -4.536 1.00 92.56 87 LYS A C 1
ATOM 658 O O . LYS A 1 87 ? 6.455 7.959 -3.346 1.00 92.56 87 LYS A O 1
ATOM 663 N N . ALA A 1 88 ? 5.933 7.354 -5.454 1.00 91.25 88 ALA A N 1
ATOM 664 C CA . ALA A 1 88 ? 4.602 6.841 -5.140 1.00 91.25 88 ALA A CA 1
ATOM 665 C C . ALA A 1 88 ? 4.681 5.668 -4.149 1.00 91.25 88 ALA A C 1
ATOM 667 O O . ALA A 1 88 ? 3.969 5.661 -3.146 1.00 91.25 88 ALA A O 1
ATOM 668 N N . SER A 1 89 ? 5.617 4.738 -4.366 1.00 91.50 89 SER A N 1
ATOM 669 C CA . SER A 1 89 ? 5.817 3.574 -3.495 1.00 91.50 89 SER A CA 1
ATOM 670 C C . SER A 1 89 ? 6.250 3.974 -2.085 1.00 91.50 89 SER A C 1
ATOM 672 O O . SER A 1 89 ? 5.739 3.451 -1.096 1.00 91.50 89 SER A O 1
ATOM 674 N N . SER A 1 90 ? 7.145 4.959 -1.971 1.00 93.25 90 SER A N 1
ATOM 675 C CA . SER A 1 90 ? 7.569 5.508 -0.678 1.00 93.25 90 SER A CA 1
ATOM 676 C C . SER A 1 90 ? 6.409 6.178 0.062 1.00 93.25 90 SER A C 1
ATOM 678 O O . SER A 1 90 ? 6.226 5.951 1.258 1.00 93.25 90 SER A O 1
ATOM 680 N N . ALA A 1 91 ? 5.583 6.955 -0.647 1.00 92.06 91 ALA A N 1
ATOM 681 C CA . ALA A 1 91 ? 4.402 7.587 -0.067 1.00 92.06 91 ALA A CA 1
ATOM 682 C C . ALA A 1 91 ? 3.372 6.551 0.418 1.00 92.06 91 ALA A C 1
ATOM 684 O O . ALA A 1 91 ? 2.852 6.679 1.528 1.00 92.06 91 ALA A O 1
ATOM 685 N N . ALA A 1 92 ? 3.120 5.499 -0.369 1.00 92.31 92 ALA A N 1
ATOM 686 C CA . ALA A 1 92 ? 2.242 4.397 0.020 1.00 92.31 92 ALA A CA 1
ATOM 687 C C . ALA A 1 92 ? 2.774 3.660 1.260 1.00 92.31 92 ALA A C 1
ATOM 689 O O . ALA A 1 92 ? 2.022 3.423 2.205 1.00 92.31 92 ALA A O 1
ATOM 690 N N . LYS A 1 93 ? 4.084 3.384 1.319 1.00 93.38 93 LYS A N 1
ATOM 691 C CA . LYS A 1 93 ? 4.730 2.731 2.470 1.00 93.38 93 LYS A CA 1
ATOM 692 C C . LYS A 1 93 ? 4.577 3.541 3.758 1.00 93.38 93 LYS A C 1
ATOM 694 O O . LYS A 1 93 ? 4.253 2.977 4.802 1.00 93.38 93 LYS A O 1
ATOM 699 N N . ILE A 1 94 ? 4.787 4.857 3.686 1.00 93.38 94 ILE A N 1
ATOM 700 C CA . ILE A 1 94 ? 4.606 5.767 4.826 1.00 93.38 94 ILE A CA 1
ATOM 701 C C . ILE A 1 94 ? 3.141 5.770 5.269 1.00 93.38 94 ILE A C 1
ATOM 703 O O . ILE A 1 94 ? 2.870 5.608 6.458 1.00 93.38 94 ILE A O 1
ATOM 707 N N . CYS A 1 95 ? 2.201 5.885 4.326 1.00 91.50 95 CYS A N 1
ATOM 708 C CA . CYS A 1 95 ? 0.770 5.864 4.622 1.00 91.50 95 CYS A CA 1
ATOM 709 C C . CYS A 1 95 ? 0.372 4.560 5.339 1.00 91.50 95 CYS A C 1
ATOM 711 O O . CYS A 1 95 ? -0.167 4.612 6.444 1.00 91.50 95 CYS A O 1
ATOM 713 N N . ILE A 1 96 ? 0.740 3.391 4.795 1.00 92.56 96 ILE A N 1
ATOM 714 C CA . ILE A 1 96 ? 0.473 2.078 5.411 1.00 92.56 96 ILE A CA 1
ATOM 715 C C . ILE A 1 96 ? 1.065 1.995 6.824 1.00 92.56 96 ILE A C 1
ATOM 717 O O . ILE A 1 96 ? 0.392 1.538 7.753 1.00 92.56 96 ILE A O 1
ATOM 721 N N . ALA A 1 97 ? 2.309 2.445 7.014 1.00 91.69 97 ALA A N 1
ATOM 722 C CA . ALA A 1 97 ? 2.961 2.434 8.320 1.00 91.69 97 ALA A CA 1
ATOM 723 C C . ALA A 1 97 ? 2.220 3.312 9.342 1.00 91.69 97 ALA A C 1
ATOM 725 O O . ALA A 1 97 ? 1.970 2.862 10.462 1.00 91.69 97 ALA A O 1
ATOM 726 N N . MET A 1 98 ? 1.813 4.524 8.950 1.00 90.69 98 MET A N 1
ATOM 727 C CA . MET A 1 98 ? 1.038 5.432 9.801 1.00 90.69 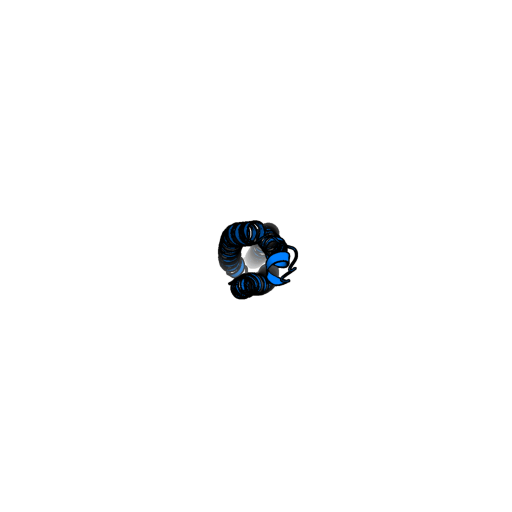98 MET A CA 1
ATOM 728 C C . MET A 1 98 ? -0.312 4.820 10.188 1.00 90.69 98 MET A C 1
ATOM 730 O O . MET A 1 98 ? -0.636 4.746 11.375 1.00 90.69 98 MET A O 1
ATOM 734 N N . LYS A 1 99 ? -1.065 4.299 9.211 1.00 89.88 99 LYS A N 1
ATOM 735 C CA . LYS A 1 99 ? -2.378 3.686 9.463 1.00 89.88 99 LYS A CA 1
ATOM 736 C C . LYS A 1 99 ? -2.275 2.438 10.340 1.00 89.88 99 LYS A C 1
ATOM 738 O O . LYS A 1 99 ? -3.120 2.224 11.202 1.00 89.88 99 LYS A O 1
ATOM 743 N N . ARG A 1 100 ? -1.213 1.635 10.203 1.00 89.38 100 ARG A N 1
ATOM 744 C CA . ARG A 1 100 ? -0.968 0.478 11.085 1.00 89.38 100 ARG A CA 1
ATOM 745 C C . ARG A 1 100 ? -0.764 0.883 12.543 1.00 89.38 100 ARG A C 1
ATOM 747 O O . ARG A 1 100 ? -1.224 0.168 13.429 1.00 89.38 100 ARG A O 1
ATOM 754 N N . VAL A 1 101 ? -0.064 1.986 12.810 1.00 89.12 101 VAL A N 1
ATOM 755 C CA . VAL A 1 101 ? 0.129 2.478 14.186 1.00 89.12 101 VAL A CA 1
ATOM 756 C C . VAL A 1 101 ? -1.203 2.907 14.794 1.00 89.12 101 VAL A C 1
ATOM 758 O O . VAL A 1 101 ? -1.464 2.605 15.955 1.00 89.12 101 VAL A O 1
ATOM 761 N N . GLU A 1 102 ? -2.055 3.555 14.006 1.00 85.94 102 GLU A N 1
ATOM 762 C CA . GLU A 1 102 ? -3.384 3.991 14.434 1.00 85.94 102 GLU A CA 1
ATOM 763 C C . GLU A 1 102 ? -4.298 2.796 14.741 1.00 85.94 102 GLU A C 1
ATOM 765 O O . GLU A 1 102 ? -4.820 2.677 15.850 1.00 85.94 102 GLU A O 1
ATOM 770 N N . VAL A 1 103 ? -4.378 1.840 13.813 1.00 88.94 103 VAL A N 1
ATOM 771 C CA . VAL A 1 103 ? -5.225 0.647 13.936 1.00 88.94 103 VAL A CA 1
ATOM 772 C C . VAL A 1 103 ? -4.762 -0.296 15.054 1.00 88.94 103 VAL A C 1
ATOM 774 O O . VAL A 1 103 ? -5.584 -0.956 15.683 1.00 88.94 103 VAL A O 1
ATOM 777 N N . LYS A 1 104 ? -3.463 -0.331 15.387 1.00 85.75 104 LYS A N 1
ATOM 778 C CA . LYS A 1 104 ? -2.944 -1.102 16.536 1.00 85.75 104 LYS A CA 1
ATOM 779 C C . LYS A 1 104 ? -3.530 -0.674 17.885 1.00 85.75 104 LYS A C 1
ATOM 781 O O . LYS A 1 104 ? -3.448 -1.442 18.839 1.00 85.75 104 LYS A O 1
ATOM 786 N N . ARG A 1 105 ? -4.072 0.543 17.990 1.00 84.56 105 ARG A N 1
ATOM 787 C CA . ARG A 1 105 ? -4.679 1.069 19.226 1.00 84.56 105 ARG A CA 1
ATOM 788 C C . ARG A 1 105 ? -6.150 0.670 19.364 1.00 84.56 105 ARG A C 1
ATOM 790 O O . ARG A 1 105 ? -6.736 0.885 20.427 1.00 84.56 105 ARG A O 1
ATOM 797 N N . PHE A 1 106 ? -6.734 0.110 18.306 1.00 86.50 106 PHE A N 1
ATOM 798 C CA . PHE A 1 106 ? -8.124 -0.316 18.278 1.00 86.50 106 PHE A CA 1
ATOM 799 C C . PHE A 1 106 ? -8.262 -1.676 18.944 1.00 86.50 106 PHE A C 1
ATOM 801 O O . PHE A 1 106 ? -7.474 -2.594 18.714 1.00 86.50 106 PHE A O 1
ATOM 808 N N . THR A 1 107 ? -9.261 -1.785 19.809 1.00 77.75 107 THR A N 1
ATOM 809 C CA . THR A 1 107 ? -9.524 -3.003 20.583 1.00 77.75 107 THR A CA 1
ATOM 810 C C . THR A 1 107 ? -10.673 -3.816 20.002 1.00 77.75 107 THR A C 1
ATOM 812 O O . THR A 1 107 ? -10.774 -5.008 20.292 1.00 77.75 107 THR A O 1
ATOM 815 N N . ALA A 1 108 ? -11.511 -3.196 19.166 1.00 80.38 108 ALA A N 1
ATOM 816 C CA . ALA A 1 108 ? -12.598 -3.865 18.473 1.00 80.38 108 ALA A CA 1
ATOM 817 C C . ALA A 1 108 ? -12.091 -4.778 17.345 1.00 80.38 108 ALA A C 1
ATOM 819 O O . ALA A 1 108 ? -11.020 -4.570 16.763 1.00 80.38 108 ALA A O 1
ATOM 820 N N . ASP A 1 109 ? -12.907 -5.762 16.967 1.00 83.25 109 ASP A N 1
ATOM 821 C CA . ASP A 1 109 ? -12.601 -6.668 15.854 1.00 83.25 109 ASP A CA 1
ATOM 822 C C . ASP A 1 109 ? -12.427 -5.928 14.520 1.00 83.25 109 ASP A C 1
ATOM 824 O O . ASP A 1 109 ? -11.619 -6.339 13.685 1.00 83.25 109 ASP A O 1
ATOM 828 N N . THR A 1 110 ? -13.078 -4.771 14.362 1.00 82.56 110 THR A N 1
ATOM 829 C CA . THR A 1 110 ? -12.882 -3.878 13.212 1.00 82.56 110 THR A CA 1
ATOM 830 C C . THR A 1 110 ? -11.420 -3.439 13.059 1.00 82.56 110 THR A C 1
ATOM 832 O O . THR A 1 110 ? -10.911 -3.374 11.941 1.00 82.56 110 THR A O 1
ATOM 835 N N . GLY A 1 111 ? -10.708 -3.212 14.167 1.00 84.88 111 GLY A N 1
ATOM 836 C CA . GLY A 1 111 ? -9.280 -2.899 14.144 1.00 84.88 111 GLY A CA 1
ATOM 837 C C . GLY A 1 111 ? -8.423 -4.083 13.692 1.00 84.88 111 GLY A C 1
ATOM 838 O O . GLY A 1 111 ? -7.505 -3.925 12.888 1.00 84.88 111 GLY A O 1
ATOM 839 N N . LYS A 1 112 ? -8.750 -5.303 14.136 1.00 86.44 112 LYS A N 1
ATOM 840 C CA . LYS A 1 112 ? -8.045 -6.517 13.687 1.00 86.44 112 LYS A CA 1
ATOM 841 C C . LYS A 1 112 ? -8.209 -6.727 12.183 1.00 86.44 112 LYS A C 1
ATOM 843 O O . LYS A 1 112 ? -7.233 -7.042 11.503 1.00 86.44 112 LYS A O 1
ATOM 848 N N . GLU A 1 113 ? -9.417 -6.517 11.671 1.00 88.69 113 GLU A N 1
ATOM 849 C CA . GLU A 1 113 ? -9.721 -6.643 10.246 1.00 88.69 113 GLU A CA 1
ATOM 850 C C . GLU A 1 113 ? -9.019 -5.566 9.409 1.00 88.69 113 GLU A C 1
ATOM 852 O O . GLU A 1 113 ? -8.382 -5.875 8.401 1.00 88.69 113 GLU A O 1
ATOM 857 N N . ALA A 1 114 ? -9.033 -4.309 9.860 1.00 89.25 114 ALA A N 1
ATOM 858 C CA . ALA A 1 114 ? -8.283 -3.241 9.204 1.00 89.25 114 ALA A CA 1
ATOM 859 C C . ALA 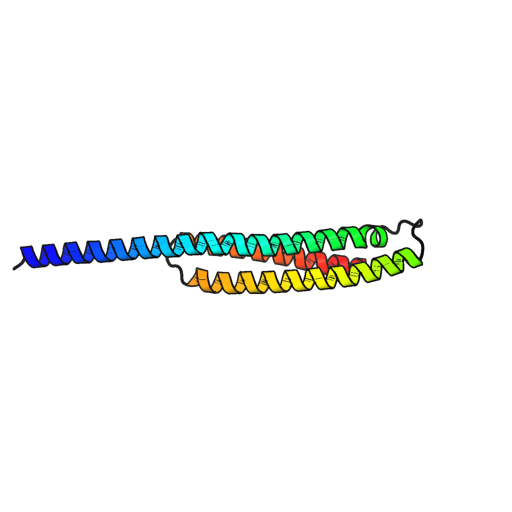A 1 114 ? -6.772 -3.535 9.180 1.00 89.25 114 ALA A C 1
ATOM 861 O O . ALA A 1 114 ? -6.117 -3.311 8.164 1.00 89.25 114 ALA A O 1
ATOM 862 N N . ASN A 1 115 ? -6.215 -4.106 10.252 1.00 90.31 115 ASN A N 1
ATOM 863 C CA . ASN A 1 115 ? -4.803 -4.484 10.297 1.00 90.31 115 ASN A CA 1
ATOM 864 C C . ASN A 1 115 ? -4.474 -5.621 9.314 1.00 90.31 115 ASN A C 1
ATOM 866 O O . ASN A 1 115 ? -3.417 -5.601 8.686 1.00 90.31 115 ASN A O 1
ATOM 870 N N . ARG A 1 116 ? -5.381 -6.593 9.136 1.00 90.88 116 ARG A N 1
ATOM 871 C CA . ARG A 1 116 ? -5.240 -7.634 8.102 1.00 90.88 116 ARG A CA 1
ATOM 872 C C . ARG A 1 116 ? -5.200 -7.020 6.705 1.00 90.88 116 ARG A C 1
ATOM 874 O O . ARG A 1 116 ? -4.231 -7.252 5.992 1.00 90.88 116 ARG A O 1
ATOM 881 N N . LYS A 1 117 ? -6.152 -6.146 6.371 1.00 91.38 117 LYS A N 1
ATOM 882 C CA . LYS A 1 117 ? -6.170 -5.446 5.073 1.00 91.38 117 LYS A CA 1
ATOM 883 C C . LYS A 1 117 ? -4.916 -4.605 4.833 1.00 91.38 117 LYS A C 1
ATOM 885 O O . LYS A 1 117 ? -4.349 -4.647 3.750 1.00 91.38 117 LYS A O 1
ATOM 890 N N . LEU A 1 118 ? -4.429 -3.893 5.850 1.00 92.25 118 LEU A N 1
ATOM 891 C CA . LEU A 1 118 ? -3.168 -3.147 5.759 1.00 92.25 118 LEU A CA 1
ATOM 892 C C . LEU A 1 118 ? -1.953 -4.064 5.545 1.00 92.25 118 LEU A C 1
ATOM 894 O O . LEU A 1 118 ? -0.988 -3.657 4.900 1.00 92.25 118 LEU A O 1
ATOM 898 N N . ASN A 1 119 ? -1.973 -5.293 6.073 1.00 93.12 119 ASN A N 1
ATOM 899 C CA . ASN A 1 119 ? -0.937 -6.283 5.776 1.00 93.12 119 ASN A CA 1
ATOM 900 C C . ASN A 1 119 ? -0.996 -6.753 4.325 1.00 93.12 119 ASN A C 1
ATOM 902 O O . ASN A 1 119 ? 0.057 -6.941 3.724 1.00 93.12 119 ASN A O 1
ATOM 906 N N . ASP A 1 120 ? -2.190 -6.933 3.774 1.00 94.12 120 ASP A N 1
ATOM 907 C CA . ASP A 1 120 ? -2.345 -7.354 2.385 1.00 94.12 120 ASP A CA 1
ATOM 908 C C . ASP A 1 120 ? -1.940 -6.231 1.421 1.00 94.12 120 ASP A C 1
ATOM 910 O O . ASP A 1 120 ? -1.116 -6.470 0.542 1.00 94.12 120 ASP A O 1
ATOM 914 N N . TYR A 1 121 ? -2.322 -4.978 1.695 1.00 93.50 121 TYR A N 1
ATOM 915 C CA . TYR A 1 121 ? -1.811 -3.816 0.957 1.00 93.50 121 TYR A CA 1
ATOM 916 C C . TYR A 1 121 ? -0.288 -3.665 1.040 1.00 93.50 121 TYR A C 1
ATOM 918 O O . TYR A 1 121 ? 0.342 -3.262 0.065 1.00 93.50 121 TYR A O 1
ATOM 926 N N . GLN A 1 122 ? 0.333 -4.001 2.178 1.00 93.50 122 GLN A N 1
ATOM 927 C CA . GLN A 1 122 ? 1.796 -4.013 2.274 1.00 93.50 122 GLN A CA 1
ATOM 928 C C . GLN A 1 122 ? 2.408 -5.056 1.333 1.00 93.50 122 GLN A C 1
ATOM 930 O O . GLN A 1 122 ? 3.382 -4.745 0.655 1.00 93.50 122 GLN A O 1
ATOM 935 N N . LYS A 1 123 ? 1.846 -6.271 1.274 1.00 95.12 123 LYS A N 1
ATOM 936 C CA . LYS A 1 123 ? 2.337 -7.320 0.368 1.00 95.12 123 LYS A CA 1
ATOM 937 C C . LYS A 1 123 ? 2.181 -6.905 -1.093 1.00 95.12 123 LYS A C 1
ATOM 939 O O . LYS A 1 123 ? 3.108 -7.097 -1.871 1.00 95.12 123 LYS A O 1
ATOM 944 N N . GLU A 1 124 ? 1.039 -6.325 -1.457 1.00 93.88 124 GLU A N 1
ATOM 945 C CA . GLU A 1 124 ? 0.804 -5.805 -2.810 1.00 93.88 124 GLU A CA 1
ATOM 946 C C . GLU A 1 124 ? 1.819 -4.718 -3.177 1.00 93.88 124 GLU A C 1
ATOM 948 O O . GLU A 1 124 ? 2.426 -4.768 -4.247 1.00 93.88 124 GLU A O 1
ATOM 953 N N . LEU A 1 125 ? 2.083 -3.784 -2.258 1.00 93.69 125 LEU A N 1
ATOM 954 C CA . LEU A 1 125 ? 3.110 -2.766 -2.448 1.00 93.69 125 LEU A CA 1
ATOM 955 C C . LEU A 1 125 ? 4.501 -3.384 -2.634 1.00 93.69 125 LEU A C 1
ATOM 957 O O . LEU A 1 125 ? 5.245 -2.952 -3.511 1.00 93.69 125 LEU A O 1
ATOM 961 N N . ASP A 1 126 ? 4.858 -4.391 -1.838 1.00 94.06 126 ASP A N 1
ATOM 962 C CA . ASP A 1 126 ? 6.156 -5.062 -1.943 1.00 94.06 126 ASP A CA 1
ATOM 963 C C . ASP A 1 126 ? 6.310 -5.773 -3.304 1.00 94.06 126 ASP A C 1
ATOM 965 O O . ASP A 1 126 ? 7.384 -5.721 -3.909 1.00 94.06 126 ASP A O 1
ATOM 969 N N . VAL A 1 127 ? 5.232 -6.367 -3.837 1.00 94.50 127 VAL A N 1
ATOM 970 C CA . VAL A 1 127 ? 5.199 -6.938 -5.197 1.00 94.50 127 VAL A CA 1
ATOM 971 C C . VAL A 1 127 ? 5.387 -5.851 -6.257 1.00 94.50 127 VAL A C 1
ATOM 973 O O . VAL A 1 127 ? 6.203 -6.021 -7.164 1.00 94.50 127 VAL A O 1
ATOM 976 N N . ALA A 1 128 ? 4.690 -4.719 -6.138 1.00 91.06 128 ALA A N 1
ATOM 977 C CA . ALA A 1 128 ? 4.824 -3.604 -7.075 1.00 91.06 128 ALA A CA 1
ATOM 978 C C . ALA A 1 128 ? 6.246 -3.014 -7.069 1.00 91.06 128 ALA A C 1
ATOM 980 O O . ALA A 1 128 ? 6.827 -2.782 -8.127 1.00 91.06 128 ALA A O 1
ATOM 981 N N . VAL A 1 129 ? 6.846 -2.838 -5.887 1.00 91.38 129 VAL A N 1
ATOM 982 C CA . VAL A 1 129 ? 8.237 -2.377 -5.735 1.00 91.38 129 VAL A CA 1
ATOM 983 C C . VAL A 1 129 ? 9.213 -3.368 -6.359 1.00 91.38 129 VAL A C 1
ATOM 985 O O . VAL A 1 129 ? 10.155 -2.959 -7.037 1.00 91.38 129 VAL A O 1
ATOM 988 N N . LYS A 1 130 ? 8.989 -4.673 -6.168 1.00 93.06 130 LYS A N 1
ATOM 989 C CA . LYS A 1 130 ? 9.800 -5.698 -6.824 1.00 93.06 130 LYS A CA 1
ATOM 990 C C . LYS A 1 130 ? 9.704 -5.580 -8.347 1.00 93.06 130 LYS A C 1
ATOM 992 O O . LYS A 1 130 ? 10.740 -5.529 -8.996 1.00 93.06 130 LYS A O 1
ATOM 997 N N . LYS A 1 131 ? 8.497 -5.412 -8.897 1.00 89.75 131 LYS A N 1
ATOM 998 C CA . LYS A 1 131 ? 8.288 -5.221 -10.341 1.00 89.75 131 LYS A CA 1
ATOM 999 C C . LYS A 1 131 ? 9.028 -3.993 -10.887 1.00 89.75 131 LYS A C 1
ATOM 1001 O O . LYS A 1 131 ? 9.630 -4.079 -11.950 1.00 89.75 131 LYS A O 1
ATOM 1006 N N . VAL A 1 132 ? 9.051 -2.872 -10.157 1.00 88.31 132 VAL A N 1
ATOM 1007 C CA . VAL A 1 132 ? 9.847 -1.685 -10.543 1.00 88.31 132 VAL A CA 1
ATOM 1008 C C . VAL A 1 132 ? 11.340 -2.007 -10.617 1.00 88.31 132 VAL A C 1
ATOM 1010 O O . VAL A 1 132 ? 12.012 -1.574 -11.550 1.00 88.31 132 VAL A O 1
ATOM 1013 N N . ASN A 1 133 ? 11.863 -2.763 -9.649 1.00 88.62 133 ASN A N 1
ATOM 1014 C CA . ASN A 1 133 ? 13.271 -3.163 -9.647 1.00 88.62 133 ASN A CA 1
ATOM 1015 C C . ASN A 1 133 ? 13.590 -4.140 -10.784 1.00 88.62 133 ASN A C 1
ATOM 1017 O O . ASN A 1 133 ? 14.615 -3.978 -11.438 1.00 88.62 133 ASN A O 1
ATOM 1021 N N . ASP A 1 134 ? 12.704 -5.096 -11.058 1.00 89.19 134 ASP A N 1
ATOM 1022 C CA . ASP A 1 134 ? 12.874 -6.052 -12.154 1.00 89.19 134 ASP A CA 1
ATOM 1023 C C . ASP A 1 134 ? 12.878 -5.326 -13.515 1.00 89.19 134 ASP A C 1
ATOM 1025 O O . ASP A 1 134 ? 13.764 -5.556 -14.336 1.00 89.19 134 ASP A O 1
ATOM 1029 N N . LEU A 1 135 ? 11.960 -4.368 -13.723 1.00 85.69 135 LEU A N 1
ATOM 1030 C CA . LEU A 1 135 ? 11.928 -3.512 -14.920 1.00 85.69 135 LEU A CA 1
ATOM 1031 C C . LEU A 1 135 ? 13.186 -2.646 -15.053 1.00 85.69 135 LEU A C 1
ATOM 1033 O O . LEU A 1 135 ? 13.680 -2.442 -16.158 1.00 85.69 135 LEU A O 1
ATOM 1037 N N . LYS A 1 136 ? 13.729 -2.158 -13.932 1.00 83.44 136 LYS A N 1
ATOM 1038 C CA . LYS A 1 136 ? 14.995 -1.419 -13.922 1.00 83.44 136 LYS A CA 1
ATOM 1039 C C . LYS A 1 136 ? 16.157 -2.280 -14.394 1.00 83.44 136 LYS A C 1
ATOM 1041 O O . LYS A 1 136 ? 16.976 -1.802 -15.164 1.00 83.44 136 LYS A O 1
ATOM 1046 N N . THR A 1 137 ? 16.249 -3.512 -13.904 1.00 84.75 137 THR A N 1
ATOM 1047 C CA . THR A 1 137 ? 17.318 -4.436 -14.295 1.00 84.75 137 THR A CA 1
ATOM 1048 C C . THR A 1 137 ? 17.161 -4.909 -15.737 1.00 84.75 137 THR A C 1
ATOM 1050 O O . THR A 1 137 ? 18.167 -5.115 -16.395 1.00 84.75 137 THR A O 1
ATOM 1053 N N . ALA A 1 138 ? 15.932 -5.053 -16.240 1.00 80.25 138 ALA A N 1
ATOM 1054 C CA . ALA A 1 138 ? 15.677 -5.449 -17.626 1.00 80.25 138 ALA A CA 1
ATOM 1055 C C . ALA A 1 138 ? 15.970 -4.341 -18.654 1.00 80.25 138 ALA A C 1
ATOM 1057 O O . ALA A 1 138 ? 16.232 -4.646 -19.812 1.00 80.25 138 ALA A O 1
ATOM 1058 N N . ALA A 1 139 ? 15.894 -3.072 -18.245 1.00 70.44 139 ALA A N 1
ATOM 1059 C CA . ALA A 1 139 ? 16.157 -1.916 -19.103 1.00 70.44 139 ALA A CA 1
ATOM 1060 C C . ALA A 1 139 ? 17.593 -1.359 -18.993 1.00 70.44 139 ALA A C 1
ATOM 1062 O O . ALA A 1 139 ? 17.898 -0.373 -19.663 1.00 70.44 139 ALA A O 1
ATOM 1063 N N . ALA A 1 140 ? 18.433 -1.936 -18.125 1.00 62.47 140 ALA A N 1
ATOM 1064 C CA . ALA A 1 140 ? 19.837 -1.564 -17.918 1.00 62.47 140 ALA A CA 1
ATOM 1065 C C . ALA A 1 140 ? 20.772 -2.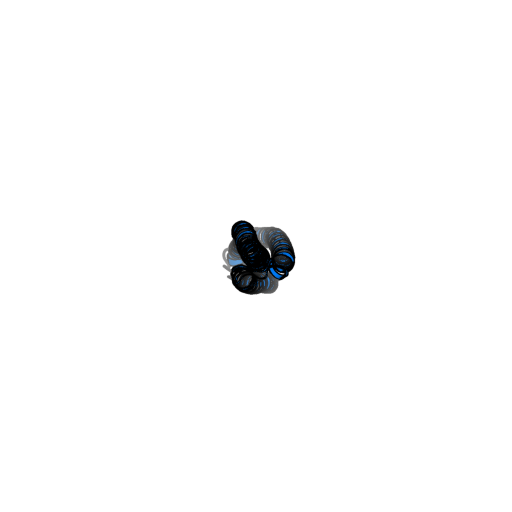488 -18.705 1.00 62.47 140 ALA A C 1
ATOM 1067 O O . ALA A 1 140 ? 21.792 -1.971 -19.213 1.00 62.47 140 ALA A O 1
#

Radius of gyration: 24.96 Å; chains: 1; bounding box: 52×17×87 Å

Sequence (140 aa):
LGKVEDSIRSSQKRLDDIRAVNREVQERQTCSSLLPEVGEKLHAVHQAVNSLENILSPVIMSDDSVSLDETLSAIKAGEEAMKAANKASSAAKICIAMKRVEVKRFTADTGKEANRKLNDYQKELDVAVKKVNDLKTAAA

Organism: Alexandrium catenella (NCBI:txid2925)